Protein AF-A0A943KX88-F1 (afdb_monomer_lite)

pLDDT: mean 87.66, std 11.93, range [52.72, 97.38]

Radius of gyration: 22.46 Å; chains: 1; bounding box: 73×23×40 Å

Structure (mmCIF, N/CA/C/O backbone):
data_AF-A0A943KX88-F1
#
_entry.id   AF-A0A943KX88-F1
#
loop_
_atom_site.group_PDB
_atom_site.id
_atom_site.type_symbol
_atom_site.label_atom_id
_atom_site.label_alt_id
_atom_site.label_comp_id
_atom_site.label_asym_id
_atom_site.label_entity_id
_atom_site.label_seq_id
_atom_site.pdbx_PDB_ins_code
_atom_site.Cartn_x
_atom_site.Cartn_y
_atom_site.Cartn_z
_atom_site.occupancy
_atom_site.B_iso_or_equiv
_atom_site.auth_seq_id
_atom_site.auth_comp_id
_atom_site.auth_asym_id
_atom_site.auth_atom_id
_atom_site.pdbx_PDB_model_num
ATOM 1 N N . MET A 1 1 ? 54.668 5.190 -21.726 1.00 52.72 1 MET A N 1
ATOM 2 C CA . MET A 1 1 ? 53.222 5.186 -21.408 1.00 52.72 1 MET A CA 1
ATOM 3 C C . MET A 1 1 ? 52.777 6.622 -21.133 1.00 52.72 1 MET A C 1
ATOM 5 O O . MET A 1 1 ? 53.243 7.221 -20.173 1.00 52.72 1 MET A O 1
ATOM 9 N N . ASN A 1 2 ? 51.992 7.224 -22.034 1.00 54.56 2 ASN A N 1
ATOM 10 C CA . ASN A 1 2 ? 51.634 8.649 -21.993 1.00 54.56 2 ASN A CA 1
ATOM 11 C C . ASN A 1 2 ? 50.679 8.927 -20.817 1.00 54.56 2 ASN A C 1
ATOM 13 O O . ASN A 1 2 ? 49.517 8.532 -20.874 1.00 54.56 2 ASN A O 1
ATOM 17 N N . LYS A 1 3 ? 51.145 9.619 -19.763 1.00 60.50 3 LYS A N 1
ATOM 18 C CA . LYS A 1 3 ? 50.374 9.910 -18.528 1.00 60.50 3 LYS A CA 1
ATOM 19 C C . LYS A 1 3 ? 48.989 10.539 -18.782 1.00 60.50 3 LYS A C 1
ATOM 21 O O . LYS A 1 3 ? 48.080 10.364 -17.981 1.00 60.50 3 LYS A O 1
ATOM 26 N N . LYS A 1 4 ? 48.806 11.230 -19.915 1.00 59.41 4 LYS A N 1
ATOM 27 C CA . LYS A 1 4 ? 47.518 11.816 -20.335 1.00 59.41 4 LYS A CA 1
ATOM 28 C C . LYS A 1 4 ? 46.463 10.762 -20.707 1.00 59.41 4 LYS A C 1
ATOM 30 O O . LYS A 1 4 ? 45.289 10.952 -20.415 1.00 59.41 4 LYS A O 1
ATOM 35 N N . ILE A 1 5 ? 46.885 9.645 -21.305 1.00 61.12 5 ILE A N 1
ATOM 36 C CA . ILE A 1 5 ? 45.988 8.554 -21.716 1.00 61.1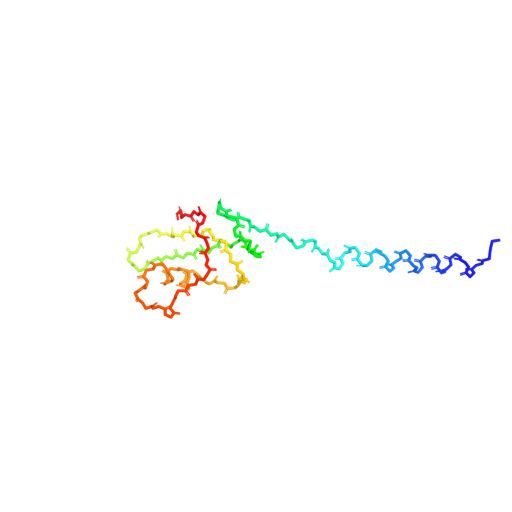2 5 ILE A CA 1
ATOM 37 C C . ILE A 1 5 ? 45.497 7.788 -20.481 1.00 61.12 5 ILE A C 1
ATOM 39 O O . ILE A 1 5 ? 44.315 7.477 -20.396 1.00 61.12 5 ILE A O 1
ATOM 43 N N . SER A 1 6 ? 46.352 7.559 -19.473 1.00 64.94 6 SER A N 1
ATOM 44 C CA . SER A 1 6 ? 45.918 6.849 -18.259 1.00 64.94 6 SER A CA 1
ATOM 45 C C . SER A 1 6 ? 44.933 7.665 -17.417 1.00 64.94 6 SER A C 1
ATOM 47 O O . SER A 1 6 ? 43.975 7.098 -16.906 1.00 64.94 6 SER A O 1
ATOM 49 N N . LEU A 1 7 ? 45.115 8.987 -17.303 1.00 71.75 7 LEU A N 1
ATOM 50 C CA . LEU A 1 7 ? 44.197 9.846 -16.543 1.00 71.75 7 LEU A CA 1
ATOM 51 C C . LEU A 1 7 ? 42.807 9.931 -17.192 1.00 71.75 7 LEU A C 1
ATOM 53 O O . LEU A 1 7 ? 41.794 9.882 -16.498 1.00 71.75 7 LEU A O 1
ATOM 57 N N . SER A 1 8 ? 42.762 10.014 -18.526 1.00 75.62 8 SER A N 1
ATOM 58 C CA . SER A 1 8 ? 41.508 10.046 -19.286 1.00 75.62 8 SER A CA 1
ATOM 59 C C . SER A 1 8 ? 40.720 8.739 -19.152 1.00 75.62 8 SER A C 1
ATOM 61 O O . SER A 1 8 ? 39.511 8.781 -18.937 1.00 75.62 8 SER A O 1
ATOM 63 N N . ILE A 1 9 ? 41.399 7.588 -19.190 1.00 80.38 9 ILE A N 1
ATOM 64 C CA . ILE A 1 9 ? 40.756 6.277 -19.014 1.00 80.38 9 ILE A CA 1
ATOM 65 C C . ILE A 1 9 ? 40.203 6.125 -17.591 1.00 80.38 9 ILE A C 1
ATOM 67 O O . ILE A 1 9 ? 39.073 5.673 -17.427 1.00 80.38 9 ILE A O 1
ATOM 71 N N . ILE A 1 10 ? 40.956 6.546 -16.568 1.00 82.12 10 ILE A N 1
ATOM 72 C CA . ILE A 1 10 ? 40.506 6.495 -15.166 1.00 82.12 10 ILE A CA 1
ATOM 73 C C . ILE A 1 10 ? 39.276 7.389 -14.954 1.00 82.12 10 ILE A C 1
ATOM 75 O O . ILE A 1 10 ? 38.310 6.964 -14.324 1.00 82.12 10 ILE A O 1
ATOM 79 N N . SER A 1 11 ? 39.279 8.603 -15.512 1.00 83.19 11 SER A N 1
ATOM 80 C CA . SER A 1 11 ? 38.140 9.523 -15.421 1.00 83.19 11 SER A CA 1
ATOM 81 C C . SER A 1 11 ? 36.890 8.977 -16.115 1.00 83.19 11 SER A C 1
ATOM 83 O O . SER A 1 11 ? 35.792 9.121 -15.578 1.00 83.19 11 SER A O 1
ATOM 85 N N . LEU A 1 12 ? 37.044 8.330 -17.274 1.00 84.88 12 LEU A N 1
ATOM 86 C CA . LEU A 1 12 ? 35.933 7.704 -17.987 1.00 84.88 12 LEU A CA 1
ATOM 87 C C . LEU A 1 12 ? 35.371 6.505 -17.210 1.00 84.88 12 LEU A C 1
ATOM 89 O O . LEU A 1 12 ? 34.156 6.371 -17.097 1.00 84.88 12 LEU A O 1
ATOM 93 N N . LEU A 1 13 ? 36.239 5.673 -16.621 1.00 85.12 13 LEU A N 1
ATOM 94 C CA . LEU A 1 13 ? 35.812 4.557 -15.774 1.00 85.12 13 LEU A CA 1
ATOM 95 C C . LEU A 1 13 ? 35.004 5.048 -14.569 1.00 85.12 13 LEU A C 1
ATOM 97 O O . LEU A 1 13 ? 33.960 4.483 -14.260 1.00 85.12 13 LEU A O 1
ATOM 101 N N . LEU A 1 14 ? 35.460 6.123 -13.918 1.00 85.44 14 LEU A N 1
ATOM 102 C CA . LEU A 1 14 ? 34.767 6.704 -12.770 1.00 85.44 14 LEU A CA 1
ATOM 103 C C . LEU A 1 14 ? 33.360 7.193 -13.152 1.00 85.44 14 LEU A C 1
ATOM 105 O O . LEU A 1 14 ? 32.403 6.936 -12.428 1.00 85.44 14 LEU A O 1
ATOM 109 N N . LEU A 1 15 ? 33.222 7.839 -14.315 1.00 86.06 15 LEU A N 1
ATOM 110 C CA . LEU A 1 15 ? 31.933 8.298 -14.837 1.00 86.06 15 LEU A CA 1
ATOM 111 C C . LEU A 1 15 ? 30.971 7.126 -15.099 1.00 86.06 15 LEU A C 1
ATOM 113 O O . LEU A 1 15 ? 29.802 7.190 -14.728 1.00 86.06 15 LEU A O 1
ATOM 117 N N . VAL A 1 16 ? 31.467 6.042 -15.703 1.00 84.06 16 VAL A N 1
ATOM 118 C CA . VAL A 1 16 ? 30.672 4.833 -15.979 1.00 84.06 16 VAL A CA 1
ATOM 119 C C . VAL A 1 16 ? 30.208 4.177 -14.679 1.00 84.06 16 VAL A C 1
ATOM 121 O O . VAL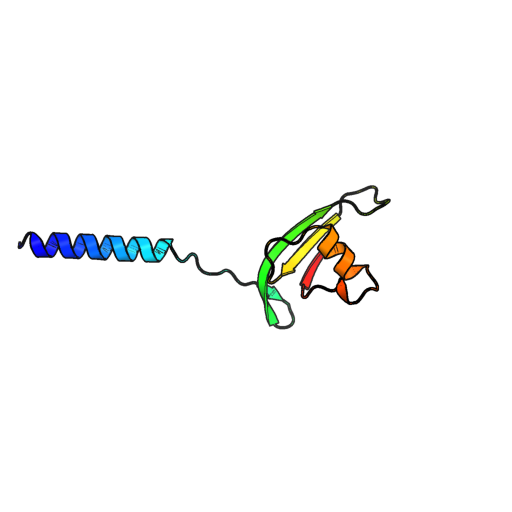 A 1 16 ? 29.049 3.783 -14.571 1.00 84.06 16 VAL A O 1
ATOM 124 N N . VAL A 1 17 ? 31.075 4.111 -13.667 1.00 82.62 17 VAL A N 1
ATOM 125 C CA . VAL A 1 17 ? 30.724 3.576 -12.346 1.00 82.62 17 VAL A CA 1
ATOM 126 C C . VAL A 1 17 ? 29.632 4.424 -11.682 1.00 82.62 17 VAL A C 1
ATOM 128 O O . VAL A 1 17 ? 28.653 3.865 -11.194 1.00 82.62 17 VAL A O 1
ATOM 131 N N . ILE A 1 18 ? 29.733 5.758 -11.724 1.00 80.75 18 ILE A N 1
ATOM 132 C CA . ILE A 1 18 ? 28.695 6.660 -11.192 1.00 80.75 18 ILE A CA 1
ATOM 133 C C . ILE A 1 18 ? 27.351 6.434 -11.901 1.00 80.75 18 ILE A C 1
ATOM 135 O O . ILE A 1 18 ? 26.320 6.334 -11.239 1.00 80.75 18 ILE A O 1
ATOM 139 N N . LEU A 1 19 ? 27.352 6.305 -13.232 1.00 74.19 19 LEU A N 1
ATOM 140 C CA . LEU A 1 19 ? 26.135 6.055 -14.011 1.00 74.19 19 LEU A CA 1
ATOM 141 C C . LEU A 1 19 ? 25.472 4.716 -13.649 1.00 74.19 19 LEU A C 1
ATOM 143 O O . LEU A 1 19 ? 24.249 4.651 -13.572 1.00 74.19 19 LEU A O 1
ATOM 147 N N . LEU A 1 20 ? 26.252 3.667 -13.370 1.00 67.50 20 LEU A N 1
ATOM 148 C CA . LEU A 1 20 ? 25.715 2.365 -12.955 1.00 67.50 20 LEU A CA 1
ATOM 149 C C . LEU A 1 20 ? 25.023 2.415 -11.584 1.00 67.50 20 LEU A C 1
ATOM 151 O O . LEU A 1 20 ? 24.028 1.723 -11.381 1.00 67.50 20 LEU A O 1
ATOM 155 N N . PHE A 1 21 ? 25.517 3.236 -10.653 1.00 66.44 21 PHE A N 1
ATOM 156 C CA . PHE A 1 21 ? 24.908 3.393 -9.326 1.00 66.44 21 PHE A CA 1
ATOM 157 C C . PHE A 1 21 ? 23.760 4.415 -9.289 1.00 66.44 21 PHE A C 1
ATOM 159 O O . PHE A 1 21 ? 22.909 4.333 -8.405 1.00 66.44 21 PHE A O 1
ATOM 166 N N . ALA A 1 22 ? 23.709 5.360 -10.233 1.00 66.25 22 ALA A N 1
ATOM 167 C CA . ALA A 1 22 ? 22.685 6.406 -10.282 1.00 66.25 22 ALA A CA 1
ATOM 168 C C . ALA A 1 22 ? 21.320 5.920 -10.803 1.00 66.25 22 ALA A C 1
ATOM 170 O O . ALA A 1 22 ? 20.303 6.552 -10.523 1.00 66.25 22 ALA A O 1
ATOM 171 N N . PHE A 1 23 ? 21.283 4.802 -11.532 1.00 60.94 23 PHE A N 1
ATOM 172 C CA . PHE A 1 23 ? 20.051 4.230 -12.079 1.00 60.94 23 PHE A CA 1
ATOM 173 C C . PHE A 1 23 ? 19.791 2.835 -11.497 1.00 60.94 23 PHE A C 1
ATOM 175 O O . PHE A 1 23 ? 19.969 1.832 -12.195 1.00 60.94 23 PHE A O 1
ATOM 182 N N . PRO A 1 24 ? 19.369 2.724 -10.222 1.00 58.72 24 PRO A N 1
ATOM 183 C CA . PRO A 1 24 ? 18.851 1.462 -9.715 1.00 58.72 24 PRO A CA 1
ATOM 184 C C . PRO A 1 24 ? 17.671 1.056 -10.603 1.00 58.72 24 PRO A C 1
ATOM 186 O O . PRO A 1 24 ? 16.746 1.840 -10.802 1.00 58.72 24 PRO A O 1
ATOM 189 N N . GLY A 1 25 ? 17.723 -0.141 -11.195 1.00 61.44 25 GLY A N 1
ATOM 190 C CA . GLY A 1 25 ? 16.681 -0.604 -12.109 1.00 61.44 25 GLY A CA 1
ATOM 191 C C . GLY A 1 25 ? 15.293 -0.435 -11.489 1.00 61.44 25 GLY A C 1
ATOM 192 O O . GLY A 1 25 ? 15.050 -0.901 -10.373 1.00 61.44 25 GLY A O 1
ATOM 193 N N . ASN A 1 26 ? 14.394 0.247 -12.202 1.00 69.62 26 ASN A N 1
ATOM 194 C CA . ASN A 1 26 ? 13.030 0.475 -11.738 1.00 69.62 26 ASN A CA 1
ATOM 195 C C . ASN A 1 26 ? 12.323 -0.880 -11.625 1.00 69.62 26 ASN A C 1
ATOM 197 O O . ASN A 1 26 ? 11.926 -1.470 -12.631 1.00 69.62 26 ASN A O 1
ATOM 201 N N . LYS A 1 27 ? 12.191 -1.399 -10.400 1.00 83.31 27 LYS A N 1
ATOM 202 C CA . LYS A 1 27 ? 11.386 -2.595 -10.147 1.00 83.31 27 LYS A CA 1
ATOM 203 C C . LYS A 1 27 ? 9.933 -2.252 -10.444 1.00 83.31 27 LYS A C 1
ATOM 205 O O . LYS A 1 27 ? 9.402 -1.297 -9.892 1.00 83.31 27 LYS A O 1
ATOM 210 N N . THR A 1 28 ? 9.314 -3.038 -11.310 1.00 91.69 28 THR A N 1
ATOM 211 C CA . THR A 1 28 ? 7.888 -2.944 -11.617 1.00 91.69 28 THR A CA 1
ATOM 212 C C . THR A 1 28 ? 7.175 -4.191 -11.118 1.00 91.69 28 THR A C 1
ATOM 214 O O . THR A 1 28 ? 7.781 -5.254 -10.951 1.00 91.69 28 THR A O 1
ATOM 217 N N . TYR A 1 29 ? 5.883 -4.052 -10.847 1.00 94.38 29 TYR A N 1
ATOM 218 C CA . TYR A 1 29 ? 5.036 -5.114 -10.323 1.00 94.38 29 TYR A CA 1
ATOM 219 C C . TYR A 1 29 ? 3.861 -5.320 -11.266 1.00 94.38 29 TYR A C 1
ATOM 221 O O . TYR A 1 29 ? 3.221 -4.354 -11.669 1.00 94.38 29 TYR A O 1
ATOM 229 N N . LYS A 1 30 ? 3.593 -6.575 -11.627 1.00 96.12 30 LYS A N 1
ATOM 230 C CA . LYS A 1 30 ? 2.519 -6.940 -12.550 1.00 96.12 30 LYS A CA 1
ATOM 231 C C . LYS A 1 30 ? 1.393 -7.622 -11.781 1.00 96.12 30 LYS A C 1
ATOM 233 O O . LYS A 1 30 ? 1.670 -8.514 -10.976 1.00 96.12 30 LYS A O 1
ATOM 238 N N . ASP A 1 31 ? 0.156 -7.199 -12.008 1.00 95.56 31 ASP A N 1
ATOM 239 C CA . ASP A 1 31 ? -1.019 -7.909 -11.496 1.00 95.56 31 ASP A CA 1
ATOM 240 C C . ASP A 1 31 ? -1.341 -9.155 -12.364 1.00 95.56 31 ASP A C 1
ATOM 242 O O . ASP A 1 31 ? -0.704 -9.376 -13.402 1.00 95.56 31 ASP A O 1
ATOM 246 N N . PRO A 1 32 ? -2.307 -10.008 -11.976 1.00 96.06 32 PRO A N 1
ATOM 247 C CA . PRO A 1 32 ? -2.688 -11.179 -12.771 1.00 96.06 32 PRO A CA 1
ATOM 248 C C . PRO A 1 32 ? -3.299 -10.866 -14.148 1.00 96.06 32 PRO A C 1
ATOM 250 O O . PRO A 1 32 ? -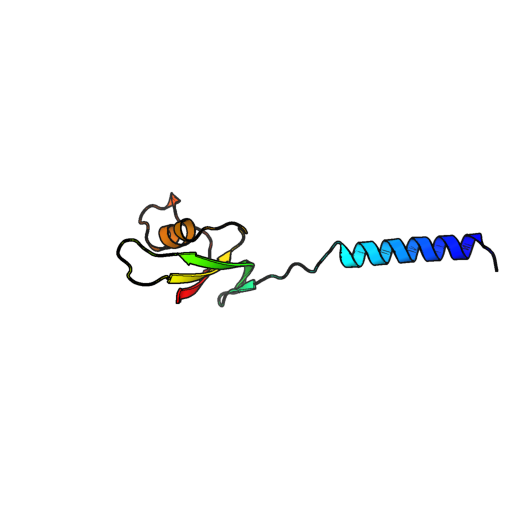3.273 -11.729 -15.022 1.00 96.06 32 PRO A O 1
ATOM 253 N N . TYR A 1 33 ? -3.830 -9.658 -14.355 1.00 95.69 33 TYR A N 1
ATOM 254 C CA . TYR A 1 33 ? -4.432 -9.214 -15.623 1.00 95.69 33 TYR A CA 1
ATOM 255 C C . TYR A 1 33 ? -3.407 -8.603 -16.582 1.00 95.69 33 TYR A C 1
ATOM 257 O O . TYR A 1 33 ? -3.629 -8.487 -17.785 1.00 95.69 33 TYR A O 1
ATOM 265 N N . GLY A 1 34 ? -2.245 -8.269 -16.047 1.00 95.44 34 GLY A N 1
ATOM 266 C CA . GLY A 1 34 ? -1.087 -7.787 -16.748 1.00 95.44 34 GLY A CA 1
ATOM 267 C C . GLY A 1 34 ? -0.839 -6.289 -16.679 1.00 95.44 34 GLY A C 1
ATOM 268 O O . GLY A 1 34 ? 0.062 -5.818 -17.378 1.00 95.44 34 GLY A O 1
ATOM 269 N N . ASN A 1 35 ? -1.551 -5.576 -15.809 1.00 96.00 35 ASN A N 1
ATOM 270 C CA . ASN A 1 35 ? -1.300 -4.171 -15.520 1.00 96.00 35 ASN A CA 1
ATOM 271 C C . ASN A 1 35 ? 0.016 -4.013 -14.754 1.00 96.00 35 ASN A C 1
ATOM 273 O O . ASN A 1 35 ? 0.380 -4.861 -13.934 1.00 96.00 35 ASN A O 1
ATOM 277 N N . ILE A 1 36 ? 0.744 -2.931 -15.039 1.00 96.06 36 ILE A N 1
ATOM 278 C CA . ILE A 1 36 ? 2.080 -2.672 -14.495 1.00 96.06 36 ILE A CA 1
ATOM 279 C C . ILE A 1 36 ? 2.017 -1.496 -13.522 1.00 96.06 36 ILE A C 1
ATOM 281 O O . ILE A 1 36 ? 1.579 -0.406 -13.880 1.00 96.06 36 ILE A O 1
ATOM 285 N N . TYR A 1 37 ? 2.542 -1.715 -12.321 1.00 95.56 37 TYR A N 1
ATOM 286 C CA . TYR A 1 37 ? 2.606 -0.748 -11.233 1.00 95.56 37 TYR A CA 1
ATOM 287 C C . TYR A 1 37 ? 4.053 -0.470 -10.819 1.00 95.56 37 TYR A C 1
ATOM 289 O O . TYR A 1 37 ? 4.926 -1.344 -10.893 1.00 95.56 37 TYR A O 1
ATOM 297 N N . LYS A 1 38 ? 4.312 0.753 -10.348 1.00 94.81 38 LYS A N 1
ATOM 298 C CA . LYS A 1 38 ? 5.643 1.190 -9.885 1.00 94.81 38 LYS A CA 1
ATOM 299 C C . LYS A 1 38 ? 5.993 0.675 -8.489 1.00 94.81 38 LYS A C 1
ATOM 301 O O . LYS A 1 38 ? 7.162 0.425 -8.205 1.00 94.81 38 LYS A O 1
ATOM 306 N N . TYR A 1 39 ? 5.000 0.507 -7.620 1.00 94.81 39 TYR A N 1
ATOM 307 C CA . TYR A 1 39 ? 5.212 0.217 -6.206 1.00 94.81 39 TYR A CA 1
ATOM 308 C C . TYR A 1 39 ? 4.392 -0.984 -5.745 1.00 94.81 39 TYR A C 1
ATOM 310 O O . TYR A 1 39 ? 3.273 -1.208 -6.201 1.00 94.81 39 TYR A O 1
ATOM 318 N N . LYS A 1 40 ? 4.957 -1.730 -4.792 1.00 95.44 40 LYS A N 1
ATOM 319 C CA . LYS A 1 40 ? 4.247 -2.703 -3.964 1.00 95.44 40 LYS A CA 1
ATOM 320 C C . LYS A 1 40 ? 4.304 -2.201 -2.530 1.00 95.44 40 LYS A C 1
ATOM 322 O O . LYS A 1 40 ? 5.361 -2.264 -1.904 1.00 95.44 40 LYS A O 1
ATOM 327 N N . LEU A 1 41 ? 3.189 -1.678 -2.040 1.00 95.81 41 LEU A N 1
ATOM 328 C CA . LEU A 1 41 ? 3.101 -1.070 -0.719 1.00 95.81 41 LEU A CA 1
ATOM 329 C C . LEU A 1 41 ? 2.488 -2.053 0.271 1.00 95.81 41 LEU A C 1
ATOM 331 O O . LEU A 1 41 ? 1.639 -2.871 -0.079 1.00 95.81 41 LEU A O 1
ATOM 335 N N . THR A 1 42 ? 2.946 -1.981 1.516 1.00 96.75 42 THR A N 1
ATOM 336 C CA . THR A 1 42 ? 2.297 -2.637 2.651 1.00 96.75 42 THR A CA 1
ATOM 337 C C . THR A 1 42 ? 1.852 -1.543 3.600 1.00 96.75 42 THR A C 1
ATOM 339 O O . THR A 1 42 ? 2.689 -0.946 4.272 1.00 96.75 42 THR A O 1
ATOM 342 N N . VAL A 1 43 ? 0.552 -1.271 3.629 1.00 96.69 43 VAL A N 1
ATOM 343 C CA . VAL A 1 43 ? -0.044 -0.296 4.544 1.00 96.69 43 VAL A CA 1
ATOM 344 C C . VAL A 1 43 ? -0.751 -1.044 5.658 1.00 96.69 43 VAL A C 1
ATOM 346 O O . VAL A 1 43 ? -1.303 -2.125 5.456 1.00 96.69 43 VAL A O 1
ATOM 349 N N . THR A 1 44 ? -0.652 -0.516 6.866 1.00 96.94 44 THR A N 1
ATOM 350 C CA . THR A 1 44 ? -1.125 -1.190 8.071 1.00 96.94 44 THR A CA 1
ATOM 351 C C . THR A 1 44 ? -1.843 -0.172 8.943 1.00 96.94 44 THR A C 1
ATOM 353 O O . THR A 1 44 ? -1.384 0.963 9.052 1.00 96.94 44 THR A O 1
ATOM 356 N N . GLY A 1 45 ? -2.973 -0.564 9.520 1.00 95.62 45 GLY A N 1
ATOM 357 C CA . GLY A 1 45 ? -3.795 0.302 10.354 1.00 95.62 45 GLY A CA 1
ATOM 358 C C . GLY A 1 45 ? -4.948 -0.465 10.985 1.00 95.62 45 GLY A C 1
ATOM 359 O O . GLY A 1 45 ? -5.138 -1.652 10.736 1.00 95.62 45 GLY A O 1
ATOM 360 N N . THR A 1 46 ? -5.712 0.200 11.843 1.00 95.06 46 THR A N 1
ATOM 361 C CA . THR A 1 46 ? -6.824 -0.425 12.570 1.00 95.06 46 THR A CA 1
ATOM 362 C C . THR A 1 46 ? -8.118 0.254 12.159 1.00 95.06 46 THR A C 1
ATOM 364 O O . THR A 1 46 ? -8.266 1.459 12.345 1.00 95.06 46 THR A O 1
ATOM 367 N N . MET A 1 47 ? -9.056 -0.509 11.596 1.00 89.44 47 MET A N 1
ATOM 368 C CA . MET A 1 47 ? -10.365 0.034 11.236 1.00 89.44 47 MET A CA 1
ATOM 369 C C . MET A 1 47 ? -11.149 0.474 12.483 1.00 89.44 47 MET A C 1
ATOM 371 O O . MET A 1 47 ? -10.970 -0.104 13.562 1.00 89.44 47 MET A O 1
ATOM 375 N N . PRO A 1 48 ? -12.079 1.436 12.352 1.00 88.88 48 PRO A N 1
ATOM 376 C CA . PRO A 1 48 ? -12.994 1.775 13.433 1.00 88.88 48 PRO A CA 1
ATOM 377 C C . PRO A 1 48 ? -13.723 0.528 13.947 1.00 88.88 48 PRO A C 1
ATOM 379 O O . PRO A 1 48 ? -14.298 -0.233 13.171 1.00 88.88 48 PRO A O 1
ATOM 382 N N . ASN A 1 49 ? -13.714 0.330 15.266 1.00 88.88 49 ASN A N 1
ATOM 383 C CA . ASN A 1 49 ? -14.309 -0.825 15.956 1.00 88.88 49 ASN A CA 1
ATOM 384 C C . ASN A 1 49 ? -13.621 -2.183 15.708 1.00 88.88 49 ASN A C 1
ATOM 386 O O . ASN A 1 49 ? -14.124 -3.210 16.170 1.00 88.88 49 ASN A O 1
ATOM 390 N N . ALA A 1 50 ? -12.471 -2.222 15.030 1.00 89.69 50 ALA A N 1
ATOM 391 C CA . ALA A 1 50 ? -11.685 -3.443 14.909 1.00 89.69 50 ALA A CA 1
ATOM 392 C C . ALA A 1 50 ? -10.850 -3.687 16.174 1.00 89.69 50 ALA A C 1
ATOM 394 O O . ALA A 1 50 ? -10.198 -2.792 16.707 1.00 89.69 50 ALA A O 1
ATOM 395 N N . LYS A 1 51 ? -10.848 -4.937 16.647 1.00 91.19 51 LYS A N 1
ATOM 396 C CA . LYS A 1 51 ? -10.017 -5.375 17.781 1.00 91.19 51 LYS A CA 1
ATOM 397 C C . LYS A 1 51 ? -8.555 -5.616 17.384 1.00 91.19 51 LYS A C 1
ATOM 399 O O . LYS A 1 51 ? -7.684 -5.642 18.249 1.00 91.19 51 LYS A O 1
ATOM 404 N N . ALA A 1 52 ? -8.305 -5.852 16.100 1.00 92.62 52 ALA A N 1
ATOM 405 C CA . ALA A 1 52 ? -7.001 -6.208 15.566 1.00 92.62 52 ALA A CA 1
ATOM 406 C C . ALA A 1 52 ? -6.621 -5.287 14.405 1.00 92.62 52 ALA A C 1
ATOM 408 O O . ALA A 1 52 ? -7.481 -4.753 13.703 1.00 92.62 52 ALA A O 1
ATOM 409 N N . GLU A 1 53 ? -5.315 -5.141 14.220 1.00 95.50 53 GLU A N 1
ATOM 410 C CA . GLU A 1 53 ? -4.722 -4.405 13.116 1.00 95.50 53 GLU A CA 1
ATOM 411 C C . GLU A 1 53 ? -4.931 -5.161 11.797 1.00 95.50 53 GLU A C 1
ATOM 413 O O . GLU A 1 53 ? -4.848 -6.386 11.748 1.00 95.50 53 GLU A O 1
ATOM 418 N N . THR A 1 54 ? -5.209 -4.419 10.731 1.00 94.69 54 THR A N 1
ATOM 419 C CA . THR A 1 54 ? -5.353 -4.918 9.364 1.00 94.69 54 THR A CA 1
ATOM 420 C C . THR A 1 54 ? -4.152 -4.491 8.537 1.00 94.69 54 THR A C 1
ATOM 422 O O . THR A 1 54 ? -3.678 -3.354 8.622 1.00 94.69 54 THR A O 1
ATOM 425 N N . LYS A 1 55 ? -3.678 -5.392 7.682 1.00 96.56 55 LYS A N 1
ATOM 426 C CA . LYS A 1 55 ? -2.576 -5.135 6.758 1.00 96.56 55 LYS A CA 1
ATOM 427 C C . LYS A 1 55 ? -3.019 -5.342 5.319 1.00 96.56 55 LYS A C 1
ATOM 429 O O . LYS A 1 55 ? -3.362 -6.454 4.924 1.00 96.56 55 LYS A O 1
ATOM 434 N N . PHE A 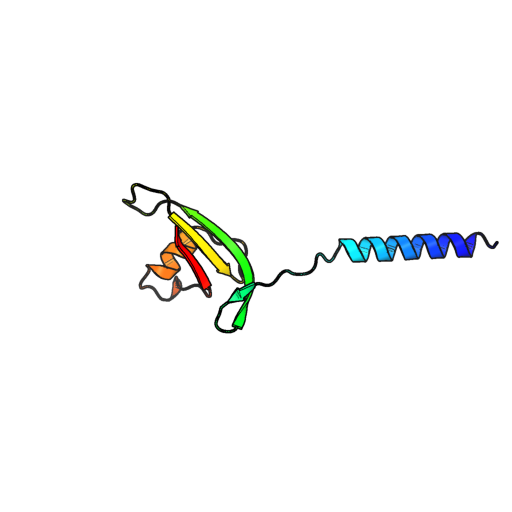1 56 ? -2.915 -4.289 4.517 1.00 96.44 56 PHE A N 1
ATOM 435 C CA . PHE A 1 56 ? -3.118 -4.345 3.075 1.00 96.44 56 PHE A CA 1
ATOM 436 C C . PHE A 1 56 ? -1.778 -4.399 2.353 1.00 96.44 56 PHE A C 1
ATOM 438 O O . PHE A 1 56 ? -0.886 -3.586 2.596 1.00 96.44 56 PHE A O 1
ATOM 445 N N . VAL A 1 57 ? -1.650 -5.338 1.421 1.00 96.94 57 VAL A N 1
ATOM 446 C CA . VAL A 1 57 ? -0.571 -5.345 0.434 1.00 96.94 57 VAL A CA 1
ATOM 447 C C . VAL A 1 57 ? -1.177 -4.979 -0.911 1.00 96.94 57 VAL A C 1
ATOM 449 O O . VAL A 1 57 ? -2.017 -5.720 -1.420 1.00 96.94 57 VAL A O 1
ATOM 452 N N . ILE A 1 58 ? -0.742 -3.861 -1.486 1.00 97.31 58 ILE A N 1
ATOM 453 C CA . ILE A 1 58 ? -1.294 -3.313 -2.729 1.00 97.31 58 ILE A CA 1
ATOM 454 C C . ILE A 1 58 ? -0.206 -3.051 -3.767 1.00 97.31 58 ILE A C 1
ATOM 456 O O . ILE A 1 58 ? 0.964 -2.861 -3.423 1.00 97.31 58 ILE A O 1
ATOM 460 N N . LEU A 1 59 ? -0.599 -3.021 -5.037 1.00 97.38 59 LEU A N 1
ATOM 461 C CA . LEU A 1 59 ? 0.196 -2.454 -6.120 1.00 97.38 59 LEU A CA 1
ATOM 462 C C . LEU A 1 59 ? -0.353 -1.068 -6.463 1.00 97.38 59 LEU A C 1
ATOM 464 O O . LEU A 1 59 ? -1.568 -0.900 -6.538 1.00 97.38 59 LEU A O 1
ATOM 468 N N . SER A 1 60 ? 0.537 -0.091 -6.636 1.00 95.94 60 SER A N 1
ATOM 469 C CA . SER A 1 60 ? 0.161 1.299 -6.911 1.00 95.94 60 SER A CA 1
ATOM 470 C C . SER A 1 60 ? 1.204 2.018 -7.767 1.00 95.94 60 SER A C 1
ATOM 472 O O . SER A 1 60 ? 2.379 1.637 -7.818 1.00 95.94 60 SER A O 1
ATOM 474 N N . ASN A 1 61 ? 0.769 3.078 -8.444 1.00 95.44 61 ASN A N 1
ATOM 475 C CA . ASN A 1 61 ? 1.638 4.045 -9.112 1.00 95.44 61 ASN A CA 1
ATOM 476 C C . ASN A 1 61 ? 2.007 5.241 -8.222 1.00 95.44 61 ASN A C 1
ATOM 478 O O . ASN A 1 61 ? 2.895 6.014 -8.588 1.00 95.44 61 ASN A O 1
ATOM 482 N N . GLU A 1 62 ? 1.386 5.347 -7.049 1.00 94.88 62 GLU A N 1
ATOM 483 C CA . GLU A 1 62 ? 1.663 6.334 -6.011 1.00 94.88 62 GLU A CA 1
ATOM 484 C C . GLU A 1 62 ? 2.474 5.693 -4.882 1.00 94.88 62 GLU A C 1
ATOM 486 O O . GLU A 1 62 ? 2.195 4.571 -4.464 1.00 94.88 62 GLU A O 1
ATOM 491 N N . ALA A 1 63 ? 3.507 6.385 -4.398 1.00 93.12 63 ALA A N 1
ATOM 492 C CA . ALA A 1 63 ? 4.429 5.833 -3.400 1.00 93.12 63 ALA A CA 1
ATOM 493 C C . ALA A 1 63 ? 3.939 6.002 -1.952 1.00 93.12 63 ALA A C 1
ATOM 495 O O . ALA A 1 63 ? 4.335 5.235 -1.077 1.00 93.12 63 ALA A O 1
ATOM 496 N N . ASN A 1 64 ? 3.100 7.010 -1.707 1.00 94.00 64 ASN A N 1
ATOM 497 C CA . ASN A 1 64 ? 2.790 7.518 -0.373 1.00 94.00 64 ASN A CA 1
ATOM 498 C C . ASN A 1 64 ? 1.293 7.394 -0.072 1.00 94.00 64 ASN A C 1
ATOM 500 O O . ASN A 1 64 ? 0.644 8.388 0.234 1.00 94.00 64 ASN A O 1
ATOM 504 N N . LEU A 1 65 ? 0.752 6.183 -0.190 1.00 96.19 65 LEU A N 1
ATOM 505 C CA . LEU A 1 65 ? -0.622 5.896 0.219 1.00 96.19 65 LEU A CA 1
ATOM 506 C C . LEU A 1 65 ? -0.658 5.510 1.697 1.00 96.19 65 LEU A C 1
ATOM 508 O O . LEU A 1 65 ? 0.162 4.708 2.155 1.00 96.19 65 LEU A O 1
ATOM 512 N N . THR A 1 66 ? -1.610 6.067 2.438 1.00 96.19 66 THR A N 1
ATOM 513 C CA . THR A 1 66 ? -1.854 5.697 3.834 1.00 96.19 66 THR A CA 1
ATOM 514 C C . THR A 1 66 ? -2.819 4.517 3.933 1.00 96.19 66 THR A C 1
ATOM 516 O O . THR A 1 66 ? -3.441 4.103 2.953 1.00 96.19 66 THR A O 1
ATOM 519 N N . PHE A 1 67 ? -2.945 3.938 5.130 1.00 95.94 67 PHE A N 1
ATOM 520 C CA . PHE A 1 67 ? -3.953 2.905 5.371 1.00 95.94 67 PHE A CA 1
ATOM 521 C C . PHE A 1 67 ? -5.370 3.429 5.120 1.00 95.94 67 PHE A C 1
ATOM 523 O O . PHE A 1 67 ? -6.164 2.718 4.511 1.00 95.94 67 PHE A O 1
ATOM 530 N N . ASP A 1 68 ? -5.663 4.662 5.539 1.00 95.06 68 ASP A N 1
ATOM 531 C CA . ASP A 1 68 ? -6.993 5.254 5.407 1.00 95.06 68 ASP A CA 1
ATOM 532 C C . ASP A 1 68 ? -7.339 5.539 3.944 1.00 95.06 68 ASP A C 1
ATOM 534 O O . ASP A 1 68 ? -8.454 5.239 3.530 1.00 95.06 68 ASP A O 1
ATOM 538 N N . ASP A 1 69 ? -6.385 6.012 3.134 1.00 95.75 69 ASP A N 1
ATOM 539 C CA . ASP A 1 69 ? -6.592 6.203 1.688 1.00 95.75 69 ASP A CA 1
ATOM 540 C C . ASP A 1 69 ? -6.997 4.882 1.017 1.00 95.75 69 ASP A C 1
ATOM 542 O O . ASP A 1 69 ? -7.976 4.803 0.275 1.00 95.75 69 ASP A O 1
ATOM 546 N N . VAL A 1 70 ? -6.265 3.810 1.333 1.00 95.75 70 VAL A N 1
ATOM 547 C CA . VAL A 1 70 ? -6.506 2.475 0.775 1.00 95.75 70 VAL A CA 1
ATOM 548 C C . VAL A 1 70 ? -7.821 1.891 1.287 1.00 95.75 70 VAL A C 1
ATOM 550 O O . VAL A 1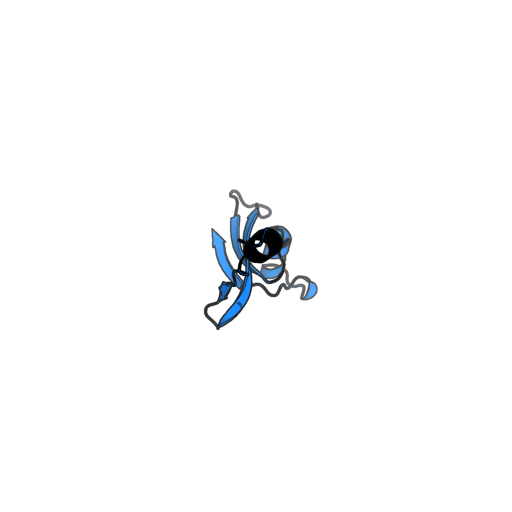 70 ? -8.596 1.347 0.503 1.00 95.75 70 VAL A O 1
ATOM 553 N N . ALA A 1 71 ? -8.102 2.007 2.585 1.00 94.25 71 ALA A N 1
ATOM 554 C CA . ALA A 1 71 ? -9.343 1.517 3.173 1.00 94.25 71 ALA A CA 1
ATOM 555 C C . ALA A 1 71 ? -10.562 2.256 2.601 1.00 94.25 71 ALA A C 1
ATOM 557 O O . ALA A 1 71 ? -11.530 1.612 2.193 1.00 94.25 71 ALA A O 1
ATOM 558 N N . ASN A 1 72 ? -10.497 3.586 2.504 1.00 94.31 72 ASN A N 1
ATOM 559 C CA . ASN A 1 72 ? -11.558 4.403 1.922 1.00 94.31 72 ASN A CA 1
ATOM 560 C C . ASN A 1 72 ? -11.777 4.064 0.448 1.00 94.31 72 ASN A C 1
ATOM 562 O O . ASN A 1 72 ? -12.925 3.927 0.040 1.00 94.31 72 ASN A O 1
ATOM 566 N N . SER A 1 73 ? -10.719 3.805 -0.324 1.00 94.44 73 SER A N 1
ATOM 567 C CA . SER A 1 73 ? -10.863 3.388 -1.723 1.00 94.44 73 SER A CA 1
ATOM 568 C C . SER A 1 73 ? -11.642 2.085 -1.917 1.00 94.44 73 SER A C 1
ATOM 570 O O . SER A 1 73 ? -12.189 1.875 -3.002 1.00 94.44 73 SER A O 1
ATOM 572 N N . PHE A 1 74 ? -11.678 1.195 -0.920 1.00 90.50 74 PHE A N 1
ATOM 573 C CA . PHE A 1 74 ? -12.440 -0.056 -0.991 1.00 90.50 74 PHE A CA 1
ATOM 574 C C . PHE A 1 74 ? -13.820 0.031 -0.335 1.00 90.50 74 PHE A C 1
ATOM 576 O O . PHE A 1 74 ? -14.729 -0.690 -0.741 1.00 90.50 74 PHE A O 1
ATOM 583 N N . LEU A 1 75 ? -13.967 0.854 0.704 1.00 89.88 75 LEU A N 1
ATOM 584 C CA . LEU A 1 75 ? -15.161 0.878 1.554 1.00 89.88 75 LEU A CA 1
ATOM 585 C C . LEU A 1 75 ? -16.077 2.076 1.283 1.00 89.88 75 LEU A C 1
ATOM 587 O O . LEU A 1 75 ? -17.266 2.019 1.601 1.00 89.88 75 LEU A O 1
ATOM 591 N N . SER A 1 76 ? -15.544 3.162 0.723 1.00 91.25 76 SER A N 1
ATOM 592 C CA . SER A 1 76 ? -16.320 4.358 0.412 1.00 91.25 76 SER A CA 1
ATOM 593 C C . SER A 1 76 ? -17.246 4.118 -0.778 1.00 91.25 76 SER A C 1
ATOM 595 O O . SER A 1 76 ? -16.913 3.427 -1.738 1.00 91.25 76 SER A O 1
ATOM 597 N N . SER A 1 77 ? -18.428 4.729 -0.722 1.00 92.62 77 SER A N 1
ATOM 598 C CA . SER A 1 77 ? -19.360 4.800 -1.857 1.00 92.62 77 SER A CA 1
ATOM 599 C C . SER A 1 77 ? -19.184 6.077 -2.687 1.00 92.62 77 SER A C 1
ATOM 601 O O . SER A 1 77 ? -19.912 6.288 -3.655 1.00 92.62 77 SER A O 1
ATOM 603 N N . ASN A 1 78 ? -18.251 6.953 -2.308 1.00 94.31 78 ASN A N 1
ATOM 604 C CA . ASN A 1 78 ? -17.932 8.161 -3.053 1.00 94.31 78 ASN A CA 1
ATOM 605 C C . ASN A 1 78 ? -16.893 7.841 -4.134 1.00 94.31 78 ASN A C 1
ATOM 607 O O . ASN A 1 78 ? -15.790 7.391 -3.834 1.00 94.31 78 ASN A O 1
ATOM 611 N N . SER A 1 79 ? -17.221 8.119 -5.396 1.00 91.94 79 SER A N 1
ATOM 612 C CA . SER A 1 79 ? -16.322 7.854 -6.524 1.00 91.94 79 SER A CA 1
ATOM 613 C C . SER A 1 79 ? -15.007 8.632 -6.458 1.00 91.94 79 SER A C 1
ATOM 615 O O . SER A 1 79 ? -14.029 8.202 -7.058 1.00 91.94 79 SER A O 1
ATOM 617 N N . ASN A 1 80 ? -14.971 9.761 -5.742 1.00 93.38 80 ASN A N 1
ATOM 618 C CA . ASN A 1 80 ? -13.751 10.556 -5.578 1.00 93.38 80 ASN A CA 1
ATOM 619 C C . ASN A 1 80 ? -12.699 9.870 -4.699 1.00 93.38 80 ASN A C 1
ATOM 621 O O . ASN A 1 80 ? -11.532 10.239 -4.771 1.00 93.38 80 ASN A O 1
ATOM 625 N N . ASP A 1 81 ? -13.103 8.885 -3.896 1.00 93.25 81 ASP A N 1
ATOM 626 C CA . ASP A 1 81 ? -12.195 8.158 -3.007 1.00 93.25 81 ASP A CA 1
ATOM 627 C C . ASP A 1 81 ? -11.579 6.935 -3.709 1.00 93.25 81 ASP A C 1
ATOM 629 O O . ASP A 1 81 ? -10.750 6.238 -3.131 1.00 93.25 81 ASP A O 1
ATOM 633 N N . HIS A 1 82 ? -11.984 6.649 -4.952 1.00 92.38 82 HIS A N 1
ATOM 634 C CA . HIS A 1 82 ? -11.490 5.511 -5.712 1.00 92.38 82 HIS A CA 1
ATOM 635 C C . HIS A 1 82 ? -10.049 5.734 -6.184 1.00 92.38 82 HIS A C 1
ATOM 637 O O . HIS A 1 82 ? -9.749 6.707 -6.875 1.00 92.38 82 HIS A O 1
ATOM 643 N N . LEU A 1 83 ? -9.173 4.784 -5.863 1.00 94.88 83 LEU A N 1
ATOM 644 C CA . LEU A 1 83 ? -7.779 4.766 -6.285 1.00 94.88 83 LEU A CA 1
ATOM 645 C C . LEU A 1 83 ? -7.541 3.681 -7.343 1.00 94.88 83 LEU A C 1
ATOM 647 O O . LEU A 1 83 ? -8.076 2.575 -7.253 1.00 94.88 83 LEU A O 1
ATOM 651 N N . ASP A 1 84 ? -6.662 3.971 -8.306 1.00 94.12 84 ASP A N 1
ATOM 652 C CA . ASP A 1 84 ? -6.143 2.974 -9.254 1.00 94.12 84 ASP A CA 1
ATOM 653 C C . ASP A 1 84 ? -5.069 2.107 -8.578 1.00 94.12 84 ASP A C 1
ATOM 655 O O . ASP A 1 84 ? -3.858 2.328 -8.698 1.00 94.12 84 ASP A O 1
ATOM 659 N N . ILE A 1 85 ? -5.539 1.135 -7.797 1.00 95.88 85 ILE A N 1
ATOM 660 C CA . ILE A 1 85 ? -4.714 0.202 -7.032 1.00 95.88 85 ILE A CA 1
ATOM 661 C C . ILE A 1 85 ? -5.181 -1.237 -7.229 1.00 95.88 85 ILE A C 1
ATOM 663 O O . ILE A 1 85 ? -6.367 -1.520 -7.387 1.00 95.88 85 ILE A O 1
ATOM 667 N N . TYR A 1 86 ? -4.239 -2.174 -7.140 1.00 96.50 86 TYR A N 1
ATOM 668 C CA . TYR A 1 86 ? -4.545 -3.602 -7.145 1.00 96.50 86 TYR A CA 1
ATOM 669 C C . TYR A 1 86 ? -4.302 -4.216 -5.766 1.00 96.50 86 TYR A C 1
ATOM 671 O O . TYR A 1 86 ? -3.188 -4.160 -5.236 1.00 96.50 86 TYR A O 1
ATOM 679 N N . LEU A 1 87 ? -5.326 -4.847 -5.190 1.00 96.31 87 LEU A N 1
ATOM 680 C CA . LEU A 1 87 ? -5.216 -5.534 -3.906 1.00 96.31 87 LEU A CA 1
ATOM 681 C C . LEU A 1 87 ? -4.570 -6.914 -4.069 1.00 96.31 87 LEU A C 1
ATOM 683 O O . LEU A 1 87 ? -5.126 -7.809 -4.700 1.00 96.31 87 LEU A O 1
ATOM 687 N N . VAL A 1 88 ? -3.404 -7.109 -3.453 1.00 96.00 88 VAL A N 1
ATOM 688 C CA . VAL A 1 88 ? -2.683 -8.390 -3.478 1.00 96.00 88 VAL A CA 1
ATOM 689 C C . VAL A 1 88 ? -3.159 -9.310 -2.359 1.00 96.00 88 VAL A C 1
ATOM 691 O O . VAL A 1 88 ? -3.420 -10.486 -2.591 1.00 96.00 88 VAL A O 1
ATOM 694 N N . THR A 1 89 ? -3.215 -8.807 -1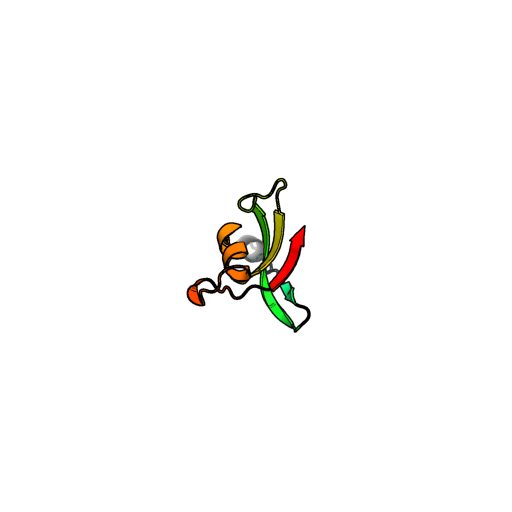.124 1.00 94.00 89 THR A N 1
ATOM 695 C CA . THR A 1 89 ? -3.667 -9.582 0.040 1.00 94.00 89 THR A CA 1
ATOM 696 C C . THR A 1 89 ? -4.069 -8.661 1.189 1.00 94.00 89 THR A C 1
ATOM 698 O O . THR A 1 89 ? -3.521 -7.566 1.337 1.00 94.00 89 THR A O 1
ATOM 701 N N . VAL A 1 90 ? -5.009 -9.142 2.002 1.00 88.69 90 VAL A N 1
ATOM 702 C CA . VAL A 1 90 ? -5.408 -8.575 3.294 1.00 88.69 90 VAL A CA 1
ATOM 703 C C . VAL A 1 90 ? -5.037 -9.584 4.376 1.00 88.69 90 VAL A C 1
ATOM 705 O O . VAL A 1 90 ? -5.233 -10.786 4.171 1.00 88.69 90 VAL A O 1
ATOM 708 N N . LYS A 1 91 ? -4.492 -9.116 5.497 1.00 86.12 91 LYS A N 1
ATOM 709 C CA . LYS A 1 91 ? -4.163 -9.939 6.666 1.00 86.12 91 LYS A CA 1
ATOM 710 C C . LYS A 1 91 ? -4.622 -9.283 7.951 1.00 86.12 91 LYS A C 1
ATOM 712 O O . LYS A 1 91 ? -4.593 -8.031 7.990 1.00 86.12 91 LYS A O 1
#

Foldseek 3Di:
DPPVVVVVVVVVVVVVVCVVVVCDDQDWDADPVGDIARDFDWEKAADVPRPDIKIWTKGHNDDDDHPCLVVCLVPPPDPVSNGPMGTDDMD

Sequence (91 aa):
MNKKISLSIISLLLLVVILLFAFPGNKTYKDPYGNIYKYKLTVTGTMPNAKAETKFVILSNEANLTFDDVANSFLSSNSNDHLDIYLVTVK

Secondary structure (DSSP, 8-state):
--HHHHHHHHHHHHHHHHHHHH------EE-TT--EESEEEEEEE--TT-SS-EEEEEEES-S---HHHHHHHHH---GGG---EEEEEE-